Protein AF-A0A2V8R8F8-F1 (afdb_monomer_lite)

Secondary structure (DSSP, 8-state):
-EES-SEEEEE--SS----EEEEEEE-TT-TT--EEEEESS-SSEEEEEETTEEEEEEPSSTTS-EEEEEEEEESSSTTPPPEEEEEEEE-

Structure (mmCIF, N/CA/C/O backbone):
data_AF-A0A2V8R8F8-F1
#
_entry.id   AF-A0A2V8R8F8-F1
#
loop_
_atom_site.group_PDB
_atom_site.id
_atom_site.type_symbol
_atom_site.label_atom_id
_atom_site.label_alt_id
_atom_site.label_comp_id
_atom_site.label_asym_id
_atom_site.label_entity_id
_atom_site.label_seq_id
_atom_site.pdbx_PDB_ins_code
_atom_site.Cartn_x
_atom_site.Cartn_y
_atom_site.Cartn_z
_atom_site.occupancy
_atom_site.B_iso_or_equiv
_atom_site.auth_seq_id
_atom_site.auth_comp_id
_atom_site.auth_asym_id
_atom_site.auth_atom_id
_atom_site.pdbx_PDB_model_num
ATOM 1 N N . MET A 1 1 ? 6.318 5.373 -12.339 1.00 88.12 1 MET A N 1
ATOM 2 C CA . MET A 1 1 ? 5.352 4.542 -11.585 1.00 88.12 1 MET A CA 1
ATOM 3 C C . MET A 1 1 ? 4.110 5.383 -11.327 1.00 88.12 1 MET A C 1
ATOM 5 O O . MET A 1 1 ? 4.270 6.581 -11.133 1.00 88.12 1 MET A O 1
ATOM 9 N N . SER A 1 2 ? 2.913 4.807 -11.307 1.00 91.25 2 SER A N 1
ATOM 10 C CA . SER A 1 2 ? 1.666 5.474 -10.901 1.00 91.25 2 SER A CA 1
ATOM 11 C C . SER A 1 2 ? 0.798 4.532 -10.068 1.00 91.25 2 SER A C 1
ATOM 13 O O . SER A 1 2 ? 0.908 3.311 -10.192 1.00 91.25 2 SER A O 1
ATOM 15 N N . LEU A 1 3 ? -0.046 5.099 -9.209 1.00 93.94 3 LEU A N 1
ATOM 16 C CA . LEU A 1 3 ? -1.007 4.365 -8.388 1.00 93.94 3 LEU A CA 1
ATOM 17 C C . LEU A 1 3 ? -2.423 4.557 -8.939 1.00 93.94 3 LEU A C 1
ATOM 19 O O . LEU A 1 3 ? -2.751 5.635 -9.428 1.00 93.94 3 LEU A O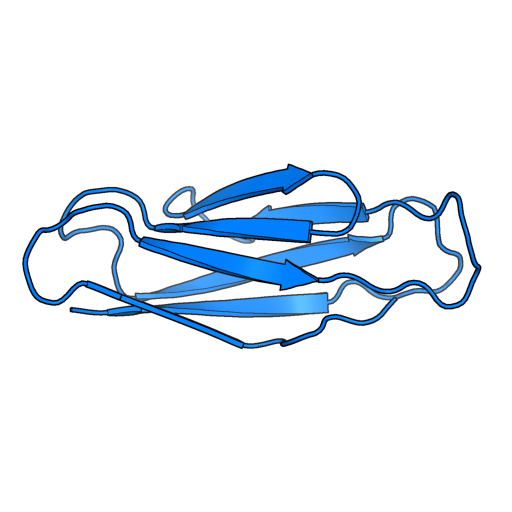 1
ATOM 23 N N . SER A 1 4 ? -3.277 3.537 -8.828 1.00 95.94 4 SER A N 1
ATOM 24 C CA . SER A 1 4 ? -4.700 3.649 -9.189 1.00 95.94 4 SER A CA 1
ATOM 25 C C . SER A 1 4 ? -5.458 4.641 -8.302 1.00 95.94 4 SER A C 1
ATOM 27 O O . SER A 1 4 ? -6.467 5.196 -8.721 1.00 95.94 4 SER A O 1
ATOM 29 N N . THR A 1 5 ? -4.978 4.847 -7.074 1.00 95.19 5 THR A N 1
ATOM 30 C CA . THR A 1 5 ? -5.445 5.872 -6.141 1.00 95.19 5 THR A CA 1
ATOM 31 C C . THR A 1 5 ? -4.312 6.255 -5.188 1.00 95.19 5 THR A C 1
ATOM 33 O O . THR A 1 5 ? -3.451 5.430 -4.877 1.00 95.19 5 THR A O 1
ATOM 36 N N . THR A 1 6 ? -4.325 7.494 -4.707 1.00 96.06 6 THR A N 1
ATOM 37 C CA . THR A 1 6 ? -3.448 7.996 -3.635 1.00 96.06 6 THR A CA 1
ATOM 38 C C . THR A 1 6 ? -4.186 8.136 -2.302 1.00 96.06 6 THR A C 1
ATOM 40 O O . THR A 1 6 ? -3.596 8.538 -1.303 1.00 96.06 6 THR A O 1
ATOM 43 N N . SER A 1 7 ? -5.471 7.779 -2.258 1.00 95.75 7 SER A N 1
ATOM 44 C CA . SER A 1 7 ? -6.285 7.778 -1.047 1.00 95.75 7 SER A CA 1
ATOM 45 C C . SER A 1 7 ? -7.106 6.496 -0.931 1.00 95.75 7 SER A C 1
ATOM 47 O O . SER A 1 7 ? -7.638 5.973 -1.914 1.00 95.75 7 SER A O 1
ATOM 49 N N . LEU A 1 8 ? -7.199 5.969 0.287 1.00 95.25 8 LEU A N 1
ATOM 50 C CA . LEU A 1 8 ? -7.959 4.767 0.598 1.00 95.25 8 LEU A CA 1
ATOM 51 C C . LEU A 1 8 ? -8.735 4.970 1.897 1.00 95.25 8 LEU A C 1
ATOM 53 O O . LEU A 1 8 ? -8.173 5.409 2.895 1.00 95.25 8 LEU A O 1
ATOM 57 N N . SER A 1 9 ? -10.024 4.641 1.886 1.00 93.25 9 SER A N 1
ATOM 58 C CA . SER A 1 9 ? -10.880 4.716 3.072 1.00 93.25 9 SER A CA 1
ATOM 59 C C . SER A 1 9 ? -11.329 3.314 3.469 1.00 93.25 9 SER A C 1
ATOM 61 O O . SER A 1 9 ? -11.941 2.607 2.673 1.00 93.25 9 SER A O 1
ATOM 63 N N . LEU A 1 10 ? -11.010 2.915 4.698 1.00 90.69 10 LEU A N 1
ATOM 64 C CA . LEU A 1 10 ? -11.341 1.622 5.292 1.00 90.69 10 LEU A CA 1
ATOM 65 C C . LEU A 1 10 ? -12.338 1.871 6.433 1.00 90.69 10 LEU A C 1
ATOM 67 O O . LEU A 1 10 ? -11.953 2.237 7.542 1.00 90.69 10 LEU A O 1
ATOM 71 N N . HIS A 1 11 ? -13.635 1.759 6.142 1.00 82.38 11 HIS A N 1
ATOM 72 C CA . HIS A 1 11 ? -14.708 2.107 7.083 1.00 82.38 11 HIS A CA 1
ATOM 73 C C . HIS A 1 11 ? -15.310 0.863 7.729 1.00 82.38 11 HIS A C 1
ATOM 75 O O . HIS A 1 11 ? -15.921 0.041 7.048 1.00 82.38 11 HIS A O 1
ATOM 81 N N . ASN A 1 12 ? -15.148 0.740 9.046 1.00 70.50 12 ASN A N 1
ATOM 82 C CA . ASN A 1 12 ? -15.611 -0.394 9.833 1.00 70.50 12 ASN A CA 1
ATOM 83 C C . ASN A 1 12 ? -16.853 -0.059 10.656 1.00 70.50 12 ASN A C 1
ATOM 85 O O . ASN A 1 12 ? -16.725 0.322 11.824 1.00 70.50 12 ASN A O 1
ATOM 89 N N . PHE A 1 13 ? -18.021 -0.335 10.063 1.00 65.56 13 PHE A N 1
ATOM 90 C CA . PHE A 1 13 ? -19.377 -0.059 10.563 1.00 65.56 13 PHE A CA 1
ATOM 91 C C . PHE A 1 13 ? -19.778 -0.745 11.889 1.00 65.56 13 PHE A C 1
ATOM 93 O O . PHE A 1 13 ? -20.962 -0.860 12.196 1.00 65.56 13 PHE A O 1
ATOM 100 N N . GLY A 1 14 ? -18.829 -1.193 12.714 1.00 62.16 14 GLY A N 1
ATOM 101 C CA . GLY A 1 14 ? -19.089 -1.531 14.116 1.00 62.16 14 GLY A CA 1
ATOM 102 C C . GLY A 1 14 ? -18.489 -2.837 14.616 1.00 62.16 14 GLY A C 1
ATOM 103 O O . GLY A 1 14 ? -18.527 -3.068 15.821 1.00 62.16 14 GLY A O 1
ATOM 104 N N . SER A 1 15 ? -17.899 -3.664 13.755 1.00 65.81 15 SER A N 1
ATOM 105 C CA . SER A 1 15 ? -17.464 -5.017 14.122 1.00 65.81 15 SER A CA 1
ATOM 106 C C . SER A 1 15 ? -16.027 -5.102 14.646 1.00 65.81 15 SER A C 1
ATOM 108 O O . SER A 1 15 ? -15.598 -6.182 15.037 1.00 65.81 15 SER A O 1
ATOM 110 N N . ASN A 1 16 ? -15.254 -4.004 14.649 1.00 72.31 16 ASN A N 1
ATOM 111 C CA . ASN A 1 16 ? -13.804 -4.006 14.935 1.00 72.31 16 ASN A CA 1
ATOM 112 C C . ASN A 1 16 ? -13.005 -5.018 14.078 1.00 72.31 16 ASN A C 1
ATOM 114 O O . ASN A 1 16 ? -11.828 -5.252 14.334 1.00 72.31 16 ASN A O 1
ATOM 118 N N . THR A 1 17 ? -13.623 -5.579 13.032 1.00 82.25 17 THR A N 1
ATOM 119 C CA . THR A 1 17 ? -13.002 -6.514 12.096 1.00 82.25 17 THR A CA 1
ATOM 120 C C . THR A 1 17 ? -12.056 -5.794 11.139 1.00 82.25 17 THR A C 1
ATOM 122 O O . THR A 1 17 ? -12.398 -4.714 10.657 1.00 82.25 17 THR A O 1
ATOM 125 N N . PRO A 1 18 ? -10.907 -6.390 10.799 1.00 87.94 18 PRO A N 1
ATOM 126 C CA . PRO A 1 18 ? -10.033 -5.885 9.748 1.00 87.94 18 PRO A CA 1
ATOM 127 C C . PRO A 1 18 ? -10.792 -5.619 8.442 1.00 87.94 18 PRO A C 1
ATOM 129 O O . PRO A 1 18 ? -11.579 -6.457 8.001 1.00 87.94 18 PRO A O 1
ATOM 132 N N . ILE A 1 19 ? -10.547 -4.467 7.820 1.00 90.81 19 ILE A N 1
ATOM 133 C CA . ILE A 1 19 ? -11.072 -4.128 6.493 1.00 90.81 19 ILE A CA 1
ATOM 134 C C . ILE A 1 19 ? -9.903 -3.872 5.569 1.00 90.81 19 ILE A C 1
ATOM 136 O O . ILE A 1 19 ? -8.914 -3.259 5.964 1.00 90.81 19 ILE A O 1
ATOM 140 N N . SER A 1 20 ? -10.026 -4.364 4.342 1.00 93.56 20 SER A N 1
ATOM 141 C CA . SER A 1 20 ? -8.989 -4.264 3.329 1.00 93.56 20 SER A CA 1
ATOM 142 C C . SER A 1 20 ? -9.427 -3.408 2.151 1.00 93.56 20 SER A C 1
ATOM 144 O O . SER A 1 20 ? -10.607 -3.315 1.819 1.00 93.56 20 SER A O 1
ATOM 146 N N . GLY A 1 21 ? -8.445 -2.790 1.512 1.00 95.19 21 GLY A N 1
ATOM 147 C CA . GLY A 1 21 ? -8.594 -2.134 0.228 1.00 95.19 21 GLY A CA 1
ATOM 148 C C . GLY A 1 21 ? -7.363 -2.380 -0.630 1.00 95.19 21 GLY A C 1
ATOM 149 O O . GLY A 1 21 ? -6.276 -2.651 -0.115 1.00 95.19 21 GLY A O 1
ATOM 150 N N . ALA A 1 22 ? -7.546 -2.317 -1.945 1.00 96.81 22 ALA A N 1
ATOM 151 C CA . ALA A 1 22 ? -6.503 -2.627 -2.908 1.00 96.81 22 ALA A CA 1
ATOM 152 C C . ALA A 1 22 ? -6.101 -1.388 -3.714 1.00 96.81 22 ALA A C 1
ATOM 154 O O . ALA A 1 22 ? -6.950 -0.621 -4.165 1.00 96.81 22 ALA A O 1
ATOM 155 N N . VAL A 1 23 ? -4.798 -1.229 -3.936 1.00 97.56 23 VAL A N 1
ATOM 156 C CA . VAL A 1 23 ? -4.219 -0.215 -4.821 1.00 97.56 23 VAL A CA 1
ATOM 157 C C . VAL A 1 23 ? -3.389 -0.919 -5.882 1.00 97.56 23 VAL A C 1
ATOM 159 O O . VAL A 1 23 ? -2.545 -1.757 -5.567 1.00 97.56 23 VAL A O 1
ATOM 162 N N . THR A 1 24 ? -3.628 -0.587 -7.147 1.00 95.69 24 THR A N 1
ATOM 163 C CA . THR A 1 24 ? -2.860 -1.138 -8.268 1.00 95.69 24 THR A CA 1
ATOM 164 C C . THR A 1 24 ? -1.727 -0.189 -8.628 1.00 95.69 24 THR A C 1
ATOM 166 O O . THR A 1 24 ? -1.932 1.018 -8.748 1.00 95.69 24 THR A O 1
ATOM 169 N N . VAL A 1 25 ? -0.533 -0.738 -8.826 1.00 93.12 25 VAL A N 1
ATOM 170 C CA . VAL A 1 25 ? 0.670 -0.016 -9.236 1.00 93.12 25 VAL A CA 1
ATOM 171 C C . VAL A 1 25 ? 0.929 -0.270 -10.714 1.00 93.12 25 VAL A C 1
ATOM 173 O O . VAL A 1 25 ? 0.994 -1.414 -11.160 1.00 93.12 25 VAL A O 1
ATOM 176 N N . SER A 1 26 ? 1.101 0.800 -11.481 1.00 90.75 26 SER A N 1
ATOM 177 C CA . SER A 1 26 ? 1.435 0.739 -12.902 1.00 90.75 26 SER A CA 1
ATOM 178 C C . SER A 1 26 ? 2.821 1.312 -13.173 1.00 90.75 26 SER A C 1
ATOM 180 O O . SER A 1 26 ? 3.272 2.281 -12.552 1.00 90.75 26 SER A O 1
ATOM 182 N N . PHE A 1 27 ? 3.510 0.710 -14.136 1.00 86.88 27 PHE A N 1
ATOM 183 C CA . PHE A 1 27 ? 4.867 1.068 -14.522 1.00 86.88 27 PHE A CA 1
ATOM 184 C C . PHE A 1 27 ? 4.923 1.384 -16.010 1.00 86.88 27 PHE A C 1
ATOM 186 O O . PHE A 1 27 ? 4.435 0.613 -16.829 1.00 86.88 27 PHE A O 1
ATOM 193 N N . ALA A 1 28 ? 5.531 2.519 -16.357 1.00 81.38 28 ALA A N 1
ATOM 194 C CA . ALA A 1 28 ? 5.666 2.950 -17.747 1.00 81.38 28 ALA A CA 1
ATOM 195 C C . ALA A 1 28 ? 6.700 2.115 -18.525 1.00 81.38 28 ALA A C 1
ATOM 197 O O . ALA A 1 28 ? 6.613 1.993 -19.738 1.00 81.38 28 ALA A O 1
ATOM 198 N N . ASN A 1 29 ? 7.673 1.529 -17.826 1.00 71.75 29 ASN A N 1
ATOM 199 C CA . ASN A 1 29 ? 8.813 0.815 -18.399 1.00 71.75 29 ASN A CA 1
ATOM 200 C C . ASN A 1 29 ? 8.549 -0.671 -18.725 1.00 71.75 29 ASN A C 1
ATOM 202 O O . ASN A 1 29 ? 9.492 -1.386 -19.047 1.00 71.75 29 ASN A O 1
ATOM 206 N N . GLY A 1 30 ? 7.295 -1.137 -18.689 1.00 66.00 30 GLY A N 1
ATOM 207 C CA . GLY A 1 30 ? 6.950 -2.518 -19.050 1.00 66.00 30 GLY A CA 1
ATOM 208 C C . GLY A 1 30 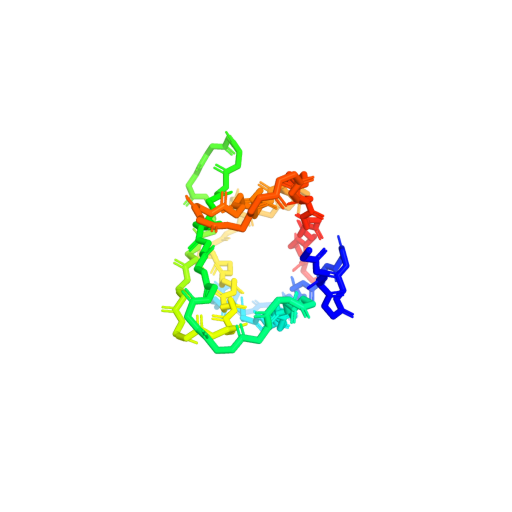? 7.382 -3.572 -18.016 1.00 66.00 30 GLY A C 1
ATOM 209 O O . GLY A 1 30 ? 7.777 -3.250 -16.895 1.00 66.00 30 GLY A O 1
ATOM 210 N N . ALA A 1 31 ? 7.217 -4.853 -18.368 1.00 66.12 31 ALA A N 1
ATOM 211 C CA . ALA A 1 31 ? 7.367 -6.000 -17.465 1.00 66.12 31 ALA A CA 1
ATOM 212 C C . ALA A 1 31 ? 8.748 -6.060 -16.775 1.00 66.12 31 ALA A C 1
ATOM 214 O O . ALA A 1 31 ? 9.778 -5.882 -17.417 1.00 66.12 31 ALA A O 1
ATOM 215 N N . GLY A 1 32 ? 8.766 -6.342 -15.465 1.00 75.06 32 GLY A N 1
ATOM 216 C CA . GLY A 1 32 ? 9.991 -6.469 -14.651 1.00 75.06 32 GLY A CA 1
ATOM 217 C C . GLY A 1 32 ? 10.211 -5.341 -13.635 1.00 75.06 32 GLY A C 1
ATOM 218 O O . GLY A 1 32 ? 11.052 -5.458 -12.743 1.00 75.06 32 GLY A O 1
ATOM 219 N N . ALA A 1 33 ? 9.423 -4.272 -13.720 1.00 84.31 33 ALA A N 1
ATOM 220 C CA . ALA A 1 33 ? 9.354 -3.242 -12.697 1.00 84.31 33 ALA A CA 1
ATOM 221 C C . ALA A 1 33 ? 8.848 -3.783 -11.345 1.00 84.31 33 ALA A C 1
ATOM 223 O O . ALA A 1 33 ? 7.901 -4.566 -11.273 1.00 84.31 33 ALA A O 1
ATOM 224 N N . THR A 1 34 ? 9.473 -3.341 -10.259 1.00 89.12 34 THR A N 1
ATOM 225 C CA . THR A 1 34 ? 9.175 -3.755 -8.886 1.00 89.12 34 THR A CA 1
ATOM 226 C C . THR A 1 34 ? 9.151 -2.557 -7.940 1.00 89.12 34 THR A C 1
ATOM 228 O O . THR A 1 34 ? 9.646 -1.471 -8.254 1.00 89.12 34 THR A O 1
ATOM 231 N N . PHE A 1 35 ? 8.537 -2.758 -6.776 1.00 92.50 35 PHE A N 1
ATOM 232 C CA . PHE A 1 35 ? 8.418 -1.754 -5.728 1.00 92.50 35 PHE A CA 1
ATOM 233 C C . PHE A 1 35 ? 8.304 -2.403 -4.347 1.00 92.50 35 PHE A C 1
ATOM 235 O O . PHE A 1 35 ? 7.953 -3.582 -4.219 1.00 92.50 35 PHE A O 1
ATOM 242 N N . SER A 1 36 ? 8.543 -1.603 -3.316 1.00 94.25 36 SER A N 1
ATOM 243 C CA . SER A 1 36 ? 8.178 -1.889 -1.933 1.00 94.25 36 SER A CA 1
ATOM 244 C C . SER A 1 36 ? 7.028 -0.983 -1.492 1.00 94.25 36 SER A C 1
ATOM 246 O O . SER A 1 36 ? 6.832 0.103 -2.036 1.00 94.25 36 SER A O 1
ATOM 248 N N . ALA A 1 37 ? 6.241 -1.444 -0.523 1.00 95.94 37 ALA A N 1
ATOM 249 C CA . ALA A 1 37 ? 5.186 -0.656 0.099 1.00 95.94 37 ALA A CA 1
ATOM 250 C C . ALA A 1 37 ? 5.218 -0.893 1.609 1.00 95.94 37 ALA A C 1
ATOM 252 O O . ALA A 1 37 ? 5.225 -2.045 2.043 1.00 95.94 37 ALA A O 1
ATOM 253 N N . ALA A 1 38 ? 5.260 0.181 2.392 1.00 96.62 38 ALA A N 1
ATOM 254 C CA . ALA A 1 38 ? 5.314 0.109 3.848 1.00 96.62 38 ALA A CA 1
ATOM 255 C C . ALA A 1 38 ? 4.633 1.322 4.489 1.00 96.62 38 ALA A C 1
ATOM 257 O O . ALA A 1 38 ? 4.603 2.408 3.906 1.00 96.62 38 ALA A O 1
ATOM 258 N N . GLN A 1 39 ? 4.098 1.146 5.696 1.00 96.56 39 GLN A N 1
ATOM 259 C CA . GLN A 1 39 ? 3.608 2.260 6.503 1.00 96.56 39 GLN A CA 1
ATOM 260 C C . GLN A 1 39 ? 4.804 3.127 6.916 1.00 96.56 39 GLN A C 1
ATOM 262 O O . GLN A 1 39 ? 5.828 2.603 7.346 1.00 96.56 39 GLN A O 1
ATOM 267 N N . VAL A 1 40 ? 4.692 4.449 6.756 1.00 95.19 40 VAL A N 1
ATOM 268 C CA . VAL A 1 40 ? 5.809 5.376 7.017 1.00 95.19 40 VAL A CA 1
ATOM 269 C C . VAL A 1 40 ? 6.164 5.409 8.502 1.00 95.19 40 VAL A C 1
ATOM 271 O O . VAL A 1 40 ? 7.341 5.438 8.837 1.00 95.19 40 VAL A O 1
ATOM 274 N N . ASN A 1 41 ? 5.161 5.373 9.382 1.00 88.81 41 ASN A N 1
ATOM 275 C CA . ASN A 1 41 ? 5.336 5.360 10.832 1.00 88.81 41 ASN A CA 1
ATOM 276 C C . ASN A 1 41 ? 4.274 4.461 11.467 1.00 88.81 41 ASN A C 1
ATOM 278 O O . ASN A 1 41 ? 3.084 4.722 11.286 1.00 88.81 41 ASN A O 1
ATOM 282 N N . GLY A 1 42 ? 4.693 3.447 12.222 1.00 88.31 42 GLY A N 1
ATOM 283 C CA . GLY A 1 42 ? 3.796 2.535 12.937 1.00 88.31 42 GLY A CA 1
ATOM 284 C C . GLY A 1 42 ? 3.554 1.206 12.223 1.00 88.31 42 GLY A C 1
ATOM 285 O O . GLY A 1 42 ? 4.191 0.888 11.219 1.00 88.31 42 GLY A O 1
ATOM 286 N N . SER A 1 43 ? 2.643 0.418 12.785 1.00 88.62 43 SER A N 1
ATOM 287 C CA . SER A 1 43 ? 2.332 -0.943 12.333 1.00 88.62 43 SER A CA 1
ATOM 288 C C . SER A 1 43 ? 0.834 -1.247 12.375 1.00 88.62 43 SER A C 1
ATOM 290 O O . SER A 1 43 ? 0.457 -2.405 12.493 1.00 88.62 43 SER A O 1
ATOM 292 N N . ASP A 1 44 ? -0.009 -0.218 12.298 1.00 91.44 44 ASP A N 1
ATOM 293 C CA . ASP A 1 44 ? -1.479 -0.291 12.362 1.00 91.44 44 ASP A CA 1
ATOM 294 C C . ASP A 1 44 ? -2.122 -0.890 11.106 1.00 91.44 44 ASP A C 1
ATOM 296 O O . ASP A 1 44 ? -3.295 -1.276 11.107 1.00 91.44 44 ASP A O 1
ATOM 300 N N . LEU A 1 45 ? -1.353 -0.964 10.018 1.00 93.44 45 LEU A N 1
ATOM 301 C CA . LEU A 1 45 ? -1.768 -1.526 8.745 1.00 93.44 45 LEU A CA 1
ATOM 302 C C . LEU A 1 45 ? -0.981 -2.797 8.434 1.00 93.44 45 LEU A C 1
ATOM 304 O O . LEU A 1 45 ? 0.246 -2.838 8.500 1.00 93.44 45 LEU A O 1
ATOM 308 N N . THR A 1 46 ? -1.696 -3.829 7.999 1.00 95.00 46 THR A N 1
ATOM 309 C CA . THR A 1 46 ? -1.094 -4.985 7.334 1.00 95.00 46 THR A CA 1
ATOM 310 C C . THR A 1 46 ? -1.047 -4.707 5.839 1.00 95.00 46 THR A C 1
ATOM 312 O O . THR A 1 46 ? -2.084 -4.494 5.211 1.00 95.00 46 THR A O 1
ATOM 315 N N . ILE A 1 47 ? 0.154 -4.702 5.263 1.00 96.81 47 ILE A N 1
ATOM 316 C CA . ILE A 1 47 ? 0.380 -4.377 3.852 1.00 96.81 47 ILE A CA 1
ATOM 317 C C . ILE A 1 47 ? 0.903 -5.628 3.157 1.00 96.81 47 ILE A C 1
ATOM 319 O O . ILE A 1 47 ? 1.997 -6.104 3.453 1.00 96.81 47 ILE A O 1
ATOM 323 N N . VAL A 1 48 ? 0.116 -6.162 2.227 1.00 96.94 48 VAL A N 1
ATOM 324 C CA . VAL A 1 48 ? 0.463 -7.350 1.445 1.00 96.94 48 VAL A CA 1
ATOM 325 C C . VAL A 1 48 ? 0.589 -6.955 -0.014 1.00 96.94 48 VAL A C 1
ATOM 327 O O . VAL A 1 48 ? -0.334 -6.398 -0.604 1.00 96.94 48 VAL A O 1
ATOM 330 N N . ARG A 1 49 ? 1.733 -7.269 -0.615 1.00 95.00 49 ARG A N 1
ATOM 331 C CA . ARG A 1 49 ? 1.976 -7.060 -2.040 1.00 95.00 49 ARG A CA 1
ATOM 332 C C . ARG A 1 49 ? 1.903 -8.392 -2.774 1.00 95.00 49 ARG A C 1
ATOM 334 O O . ARG A 1 49 ? 2.647 -9.310 -2.443 1.00 95.00 49 ARG A O 1
ATOM 341 N N . VAL A 1 50 ? 1.100 -8.453 -3.833 1.00 93.81 50 VAL A N 1
ATOM 342 C CA . VAL A 1 50 ? 1.098 -9.571 -4.786 1.00 93.81 50 VAL A CA 1
ATOM 343 C C . VAL A 1 50 ? 1.205 -9.001 -6.196 1.00 93.81 50 VAL A C 1
ATOM 345 O O . VAL A 1 50 ? 0.296 -8.334 -6.687 1.00 93.81 50 VAL A O 1
ATOM 348 N N . GLY A 1 51 ? 2.360 -9.210 -6.835 1.00 91.19 51 GLY A N 1
ATOM 349 C CA . GLY A 1 51 ? 2.673 -8.615 -8.135 1.00 91.19 51 GLY A CA 1
ATOM 350 C C . GLY A 1 51 ? 2.606 -7.083 -8.100 1.00 91.19 51 GLY A C 1
ATOM 351 O O . GLY A 1 51 ? 3.432 -6.429 -7.452 1.00 91.19 51 GLY A O 1
ATOM 352 N N . ASN A 1 52 ? 1.608 -6.532 -8.794 1.00 92.50 52 ASN A N 1
ATOM 353 C CA . ASN A 1 52 ? 1.361 -5.093 -8.916 1.00 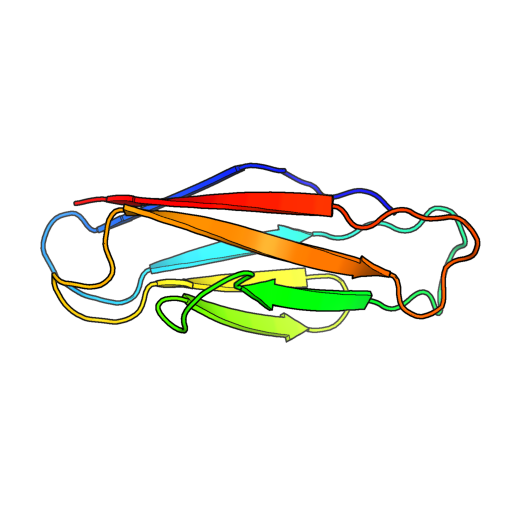92.50 52 ASN A CA 1
ATOM 354 C C . ASN A 1 52 ? 0.224 -4.576 -8.026 1.00 92.50 52 ASN A C 1
ATOM 356 O O . ASN A 1 52 ? -0.129 -3.405 -8.114 1.00 92.50 52 ASN A O 1
ATOM 360 N N . ILE A 1 53 ? -0.344 -5.422 -7.168 1.00 95.25 53 ILE A N 1
ATOM 361 C CA . ILE A 1 53 ? -1.438 -5.048 -6.273 1.00 95.25 53 ILE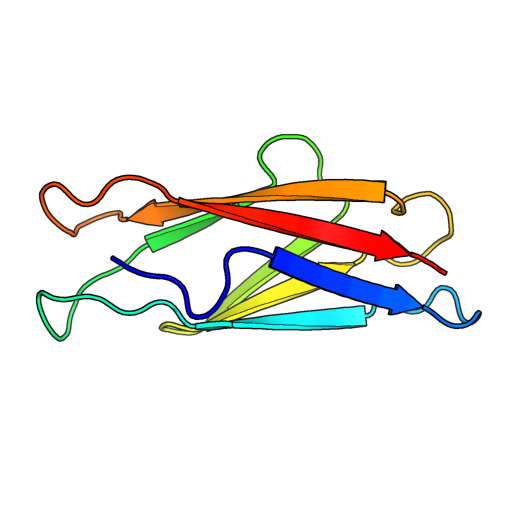 A CA 1
ATOM 362 C C . ILE A 1 53 ? -0.907 -4.946 -4.844 1.00 95.25 53 ILE A C 1
ATOM 364 O O . ILE A 1 53 ? -0.212 -5.842 -4.357 1.00 95.25 53 ILE A O 1
ATOM 368 N N . ILE A 1 54 ? -1.255 -3.851 -4.176 1.00 97.75 54 ILE A N 1
ATOM 369 C CA . ILE A 1 54 ? -1.037 -3.614 -2.751 1.00 97.75 54 ILE A CA 1
ATOM 370 C C . ILE A 1 54 ? -2.381 -3.772 -2.060 1.00 97.75 54 ILE A C 1
ATOM 372 O O . ILE A 1 54 ? -3.287 -2.981 -2.295 1.00 97.75 54 ILE A O 1
ATOM 376 N N . THR A 1 55 ? -2.506 -4.771 -1.198 1.00 97.75 55 THR A N 1
ATOM 377 C CA . THR A 1 55 ? -3.644 -4.905 -0.290 1.00 97.75 55 THR A CA 1
ATOM 378 C C . THR A 1 55 ? -3.261 -4.292 1.046 1.00 97.75 55 THR A C 1
ATOM 380 O O . THR A 1 55 ? -2.307 -4.735 1.684 1.00 97.75 55 THR A O 1
ATOM 383 N N . ILE A 1 56 ? -3.994 -3.267 1.462 1.00 97.06 56 ILE A N 1
ATOM 384 C CA . ILE A 1 56 ? -3.811 -2.575 2.736 1.00 97.06 56 ILE A CA 1
ATOM 385 C C . ILE A 1 56 ? -4.989 -2.952 3.618 1.00 97.06 56 ILE A C 1
ATOM 387 O O . ILE A 1 56 ? -6.134 -2.698 3.254 1.00 97.06 56 ILE A O 1
ATOM 391 N N . THR A 1 57 ? -4.706 -3.561 4.762 1.00 94.19 57 THR A N 1
ATOM 392 C CA . THR A 1 57 ? -5.718 -4.034 5.707 1.00 94.19 57 THR A CA 1
ATOM 393 C C . THR A 1 57 ? -5.535 -3.340 7.046 1.00 94.19 57 THR A C 1
ATOM 395 O O . THR A 1 57 ? -4.431 -3.344 7.588 1.00 94.19 57 THR A O 1
ATOM 398 N N . SER A 1 58 ? -6.599 -2.759 7.596 1.00 91.44 58 SER A N 1
ATOM 399 C CA . SER A 1 58 ? -6.575 -2.219 8.955 1.00 91.44 58 SER A CA 1
ATOM 400 C C . SER A 1 58 ? -6.407 -3.346 9.973 1.00 91.44 58 SER A C 1
ATOM 402 O O . SER A 1 58 ? -7.002 -4.413 9.819 1.00 91.44 58 SER A O 1
ATOM 404 N N . GLN A 1 59 ? -5.653 -3.122 11.045 1.00 88.44 59 GLN A N 1
ATOM 405 C CA . GLN A 1 59 ? -5.634 -4.069 12.158 1.00 88.44 59 GLN A CA 1
ATOM 406 C C . GLN A 1 59 ? -6.983 -4.133 12.892 1.00 88.44 59 GLN A C 1
ATOM 408 O O . GLN A 1 59 ? -7.838 -3.252 12.773 1.00 88.44 59 GLN A O 1
ATOM 413 N N . SER A 1 60 ? -7.186 -5.230 13.624 1.00 82.62 60 SER A N 1
ATOM 414 C CA . SER A 1 60 ? -8.367 -5.427 14.466 1.00 82.62 60 SER A CA 1
ATOM 415 C C . SER A 1 60 ? -8.295 -4.542 15.706 1.00 82.62 60 SER A C 1
ATOM 417 O O . SER A 1 60 ? -7.234 -4.407 16.307 1.00 82.62 60 SER A O 1
ATOM 419 N N . GLY A 1 61 ? -9.437 -4.016 16.145 1.00 72.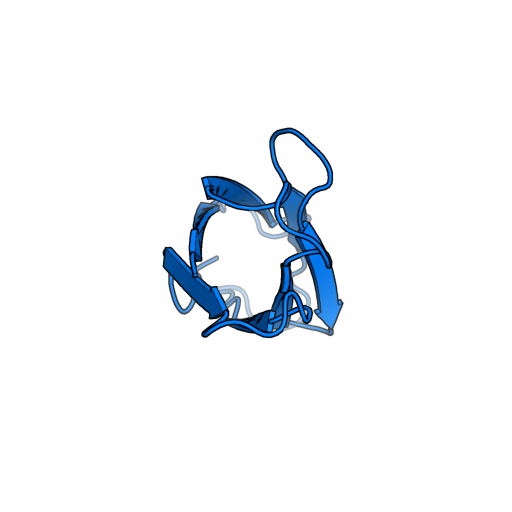69 61 GLY A N 1
ATOM 420 C CA . GLY A 1 61 ? -9.545 -3.273 17.401 1.00 72.69 61 GLY A CA 1
ATOM 421 C C . GLY A 1 61 ? -9.653 -1.757 17.240 1.00 72.69 61 GLY A C 1
ATOM 422 O O . GLY A 1 61 ? -9.339 -1.167 16.210 1.00 72.69 61 GLY A O 1
ATOM 423 N N . GLY A 1 62 ? -10.160 -1.107 18.289 1.00 68.25 62 GLY A N 1
ATOM 424 C CA . GLY A 1 62 ? -10.518 0.313 18.263 1.00 68.25 62 GLY A CA 1
ATOM 425 C C . GLY A 1 62 ? -9.341 1.285 18.143 1.00 68.25 62 GLY A C 1
ATOM 426 O O . GLY A 1 62 ? -9.559 2.421 17.740 1.00 68.25 62 GLY A O 1
ATOM 427 N N . ASN A 1 63 ? -8.122 0.847 18.462 1.00 74.44 63 ASN A N 1
ATOM 428 C CA . ASN A 1 63 ? -6.953 1.722 18.588 1.00 74.44 63 ASN A CA 1
ATOM 429 C C . ASN A 1 63 ? -6.223 1.972 17.259 1.00 74.44 63 ASN A C 1
ATOM 431 O O . ASN A 1 63 ? -5.381 2.857 17.195 1.00 74.44 63 ASN A O 1
ATOM 435 N N . HIS A 1 64 ? -6.573 1.247 16.194 1.00 82.12 64 HIS A N 1
ATOM 436 C CA . HIS A 1 64 ? -5.934 1.344 14.874 1.00 82.12 64 HIS A CA 1
ATOM 437 C C . HIS A 1 64 ? -6.765 2.196 13.906 1.00 82.12 64 HIS A C 1
ATOM 439 O O . HIS A 1 64 ? -6.959 1.857 12.739 1.00 82.12 64 HIS A O 1
ATOM 445 N N . ARG A 1 65 ? -7.332 3.288 14.429 1.00 86.38 65 ARG A N 1
ATOM 446 C CA . ARG A 1 65 ? -8.194 4.233 13.707 1.00 86.38 65 ARG A CA 1
ATOM 447 C C . ARG A 1 65 ? -7.458 5.551 13.521 1.00 86.38 65 ARG A C 1
ATOM 449 O O . ARG A 1 65 ? -6.708 5.966 14.398 1.00 86.38 65 ARG A O 1
ATOM 456 N N . GLY A 1 66 ? -7.724 6.232 12.415 1.00 90.12 66 GLY A N 1
ATOM 457 C CA . GLY A 1 66 ? -7.087 7.503 12.091 1.00 90.12 66 GLY A CA 1
ATOM 458 C C . GLY A 1 66 ? -6.572 7.547 10.662 1.00 90.12 66 GLY A C 1
ATOM 459 O O . GLY A 1 66 ? -6.998 6.770 9.810 1.00 90.12 66 GLY A O 1
ATOM 460 N N . SER A 1 67 ? -5.676 8.496 10.408 1.00 93.19 67 SER A N 1
ATOM 461 C CA . SER A 1 67 ? -5.038 8.679 9.108 1.00 93.19 67 SER A CA 1
ATOM 462 C C . SER A 1 67 ? -3.608 8.161 9.160 1.00 93.19 67 SER A C 1
ATOM 464 O O . SER A 1 67 ? -2.832 8.548 10.034 1.00 93.19 67 SER A O 1
ATOM 466 N N . PHE A 1 68 ? -3.267 7.301 8.211 1.00 94.56 68 PHE A N 1
ATOM 467 C CA . PHE A 1 68 ? -1.961 6.674 8.083 1.00 94.56 68 PHE A CA 1
ATOM 468 C C . PHE A 1 68 ? -1.400 6.920 6.688 1.00 94.56 68 PHE A C 1
ATOM 470 O O . PHE A 1 68 ? -2.142 7.111 5.724 1.00 94.56 68 PHE A O 1
ATOM 477 N N . THR A 1 69 ? -0.079 6.850 6.566 1.00 97.38 69 THR A N 1
ATOM 478 C CA . THR A 1 69 ? 0.596 6.985 5.275 1.00 97.38 69 THR A CA 1
ATOM 479 C C . THR A 1 69 ? 1.297 5.687 4.929 1.00 97.38 69 THR A C 1
ATOM 481 O O . THR A 1 69 ? 2.148 5.219 5.687 1.00 97.38 69 THR A O 1
ATOM 484 N N . VAL A 1 70 ? 0.973 5.129 3.765 1.00 97.81 70 VAL A N 1
ATOM 485 C CA . VAL A 1 70 ? 1.720 4.031 3.147 1.00 97.81 70 VAL A CA 1
ATOM 486 C C . VAL A 1 70 ? 2.565 4.602 2.021 1.00 97.81 70 VAL A C 1
ATOM 488 O O . VAL A 1 70 ? 2.029 5.167 1.073 1.00 97.81 70 VAL A O 1
ATOM 491 N N . ARG A 1 71 ? 3.884 4.444 2.112 1.00 97.12 71 ARG A N 1
ATOM 492 C CA . ARG A 1 71 ? 4.820 4.871 1.074 1.00 97.12 71 ARG A CA 1
ATOM 493 C C . ARG A 1 71 ? 5.139 3.711 0.148 1.00 97.12 71 ARG A C 1
ATOM 495 O O . ARG A 1 71 ? 5.560 2.644 0.594 1.00 97.12 71 ARG A O 1
ATOM 502 N N . VAL A 1 72 ? 4.950 3.947 -1.142 1.00 95.88 72 VAL A N 1
ATOM 503 C CA . VAL A 1 72 ? 5.263 3.039 -2.240 1.00 95.88 72 VAL A CA 1
ATOM 504 C C . VAL A 1 72 ? 6.541 3.524 -2.908 1.00 95.88 72 VAL A C 1
ATOM 506 O O . VAL A 1 72 ? 6.567 4.601 -3.505 1.00 95.88 72 VAL A O 1
ATOM 509 N N . THR A 1 73 ? 7.602 2.730 -2.822 1.00 93.81 73 THR A N 1
ATOM 510 C CA . THR A 1 73 ? 8.926 3.088 -3.336 1.00 93.81 73 THR A CA 1
ATOM 511 C C . THR A 1 73 ? 9.296 2.159 -4.489 1.00 93.81 73 THR A C 1
ATOM 513 O O . THR A 1 73 ? 9.399 0.948 -4.282 1.00 93.81 73 THR A O 1
ATOM 516 N N . PRO A 1 74 ? 9.508 2.676 -5.710 1.00 91.12 74 PRO A N 1
ATOM 517 C CA . PRO A 1 74 ? 10.012 1.862 -6.811 1.00 91.12 74 PRO A CA 1
ATOM 518 C C . PRO A 1 74 ? 11.434 1.380 -6.498 1.00 91.12 74 PRO A C 1
ATOM 520 O O . PRO A 1 74 ? 12.261 2.152 -6.022 1.00 91.12 74 PRO A O 1
ATOM 523 N N . THR A 1 75 ? 11.730 0.109 -6.770 1.00 87.50 75 THR A N 1
ATOM 524 C CA . THR A 1 75 ? 13.022 -0.511 -6.411 1.00 87.50 75 THR A CA 1
ATOM 525 C C . THR A 1 75 ? 13.975 -0.662 -7.594 1.00 87.50 75 THR A C 1
ATOM 527 O O . THR A 1 75 ? 15.184 -0.693 -7.400 1.00 87.50 75 THR A O 1
ATOM 530 N N . ASN A 1 76 ? 13.461 -0.737 -8.824 1.00 79.69 76 ASN A N 1
ATOM 531 C CA . ASN A 1 76 ? 14.276 -0.885 -10.039 1.00 79.69 76 ASN A CA 1
ATOM 532 C C . ASN A 1 76 ? 13.746 -0.088 -11.248 1.00 79.69 76 ASN A C 1
ATOM 534 O O . ASN A 1 76 ? 14.172 -0.315 -12.379 1.00 79.69 76 ASN A O 1
ATOM 538 N N . CYS A 1 77 ? 12.822 0.852 -11.034 1.00 65.50 77 CYS A N 1
ATOM 539 C CA . CYS A 1 77 ? 12.360 1.766 -12.079 1.00 65.50 77 CYS A CA 1
ATOM 540 C C . CYS A 1 77 ? 13.149 3.069 -12.019 1.00 65.50 77 CYS A C 1
ATOM 542 O O . CYS A 1 77 ? 12.902 3.890 -11.135 1.00 65.50 77 CYS A O 1
ATOM 544 N N . GLY A 1 78 ? 14.058 3.263 -12.978 1.00 60.84 78 GLY A N 1
ATOM 545 C CA . GLY A 1 78 ? 14.822 4.501 -13.139 1.00 60.84 78 GLY A CA 1
ATOM 546 C C . GLY A 1 78 ? 13.943 5.751 -13.011 1.00 60.84 78 GLY A C 1
ATOM 547 O O . GLY A 1 78 ? 12.832 5.803 -13.544 1.00 60.84 78 GLY A O 1
ATOM 548 N N . SER A 1 79 ? 14.439 6.717 -12.237 1.00 65.44 79 SER A N 1
ATOM 549 C CA . SER A 1 79 ? 13.871 8.054 -11.994 1.00 65.44 79 SER A CA 1
ATOM 550 C C . SER A 1 79 ? 12.422 8.126 -11.487 1.00 65.44 79 SER A C 1
ATOM 552 O O . SER A 1 79 ? 11.883 9.223 -11.367 1.00 65.44 79 SER A O 1
ATOM 554 N N . SER A 1 80 ? 11.759 7.006 -11.179 1.00 76.50 80 SER A N 1
ATOM 555 C CA . SER A 1 80 ? 10.426 7.057 -10.574 1.00 76.50 80 SER A CA 1
ATOM 556 C C . SER A 1 80 ? 10.544 7.466 -9.108 1.00 76.50 80 SER A C 1
ATOM 558 O O . SER A 1 80 ? 11.251 6.827 -8.336 1.00 76.50 80 SER A O 1
ATOM 560 N N . SER A 1 81 ? 9.821 8.510 -8.718 1.00 87.25 81 SER A N 1
ATOM 561 C CA . SER A 1 81 ? 9.734 8.933 -7.320 1.00 87.25 81 SER A CA 1
ATOM 562 C C . SER A 1 81 ? 8.825 8.005 -6.514 1.00 87.25 81 SER A C 1
ATOM 564 O O . SER A 1 81 ? 7.883 7.407 -7.052 1.00 87.25 81 SER A O 1
ATOM 566 N N . ALA A 1 82 ? 9.096 7.912 -5.211 1.00 92.69 82 ALA A N 1
ATOM 567 C CA . ALA A 1 82 ? 8.170 7.303 -4.266 1.00 92.69 82 ALA A CA 1
ATOM 568 C C . ALA A 1 82 ? 6.827 8.053 -4.269 1.00 92.69 82 ALA A C 1
ATOM 570 O O . ALA A 1 82 ? 6.777 9.258 -4.520 1.00 92.69 82 ALA A O 1
ATOM 571 N N . GLN A 1 83 ? 5.745 7.329 -4.002 1.00 95.25 83 GLN A N 1
ATOM 572 C CA . GLN A 1 83 ? 4.390 7.868 -3.909 1.00 95.25 83 GLN A CA 1
ATOM 573 C C . GLN A 1 83 ? 3.755 7.448 -2.595 1.00 95.25 83 GLN A C 1
ATOM 575 O O . GLN A 1 83 ? 3.997 6.343 -2.116 1.00 95.25 83 GLN A O 1
ATOM 580 N N . ASP A 1 84 ? 2.916 8.316 -2.049 1.00 97.31 84 ASP A N 1
ATOM 581 C CA . ASP A 1 84 ? 2.217 8.063 -0.799 1.00 97.31 84 ASP A CA 1
ATOM 582 C C . ASP A 1 84 ? 0.745 7.742 -1.056 1.00 97.31 84 ASP A C 1
ATOM 584 O O . ASP A 1 84 ? 0.099 8.320 -1.932 1.00 97.31 84 ASP A O 1
ATOM 588 N N . ILE A 1 85 ? 0.225 6.815 -0.258 1.00 97.62 85 ILE A N 1
ATOM 589 C CA . ILE A 1 85 ? -1.192 6.504 -0.136 1.00 97.62 85 ILE A CA 1
ATOM 590 C C . ILE A 1 85 ? -1.621 6.959 1.253 1.00 97.62 85 ILE A C 1
ATOM 592 O O . ILE A 1 85 ? -1.121 6.452 2.261 1.00 97.62 85 ILE A O 1
ATOM 596 N N . THR A 1 86 ? -2.561 7.895 1.313 1.00 97.25 86 THR A N 1
ATOM 597 C CA . THR A 1 86 ? -3.227 8.263 2.562 1.00 97.25 86 THR A CA 1
ATOM 598 C C . THR A 1 86 ? -4.340 7.263 2.846 1.00 97.25 86 THR A C 1
ATOM 600 O O . THR A 1 86 ? -5.265 7.107 2.050 1.00 97.25 86 THR A O 1
ATOM 603 N N . VAL A 1 87 ? -4.258 6.584 3.983 1.00 95.50 87 VAL A N 1
ATOM 604 C CA . VAL A 1 87 ? -5.208 5.559 4.410 1.00 95.50 87 VAL A CA 1
ATOM 605 C C . VAL A 1 87 ? -5.981 6.085 5.608 1.00 95.50 87 VAL A C 1
ATOM 607 O O . VAL A 1 87 ? -5.413 6.270 6.680 1.00 95.50 87 VAL A O 1
ATOM 610 N N . SER A 1 88 ? -7.277 6.316 5.430 1.00 93.69 88 SER A N 1
ATOM 611 C CA . SER A 1 88 ? -8.189 6.683 6.512 1.00 93.69 88 SER A CA 1
ATOM 612 C C . SER A 1 88 ? -8.898 5.435 7.023 1.00 93.69 88 SER A C 1
ATOM 614 O O . SER A 1 88 ? -9.575 4.751 6.255 1.00 93.69 88 SER A O 1
ATOM 616 N N . VAL A 1 89 ? -8.750 5.131 8.310 1.00 90.50 89 VAL A N 1
ATOM 617 C CA . VAL A 1 89 ? -9.456 4.038 8.983 1.00 90.50 89 VAL A CA 1
ATOM 618 C C . VAL A 1 89 ? -10.481 4.634 9.940 1.00 90.50 89 VAL A C 1
ATOM 620 O O . VAL A 1 89 ? -10.122 5.265 10.938 1.00 90.50 89 VAL A O 1
ATOM 623 N N . ALA A 1 90 ? -11.760 4.416 9.643 1.00 85.88 90 ALA A N 1
ATOM 624 C CA . ALA A 1 90 ? -12.884 5.003 10.368 1.00 85.88 90 ALA A CA 1
ATOM 625 C C . ALA A 1 90 ? -13.861 3.937 10.891 1.00 85.88 90 ALA A C 1
ATOM 627 O O . ALA A 1 90 ? -13.749 2.750 10.573 1.00 85.88 90 ALA A O 1
ATOM 628 N N . LYS A 1 91 ? -14.797 4.362 11.751 1.00 74.31 91 LYS A N 1
ATOM 629 C CA . LYS A 1 91 ? -15.958 3.553 12.157 1.00 74.31 91 LYS A CA 1
ATOM 630 C C . LYS A 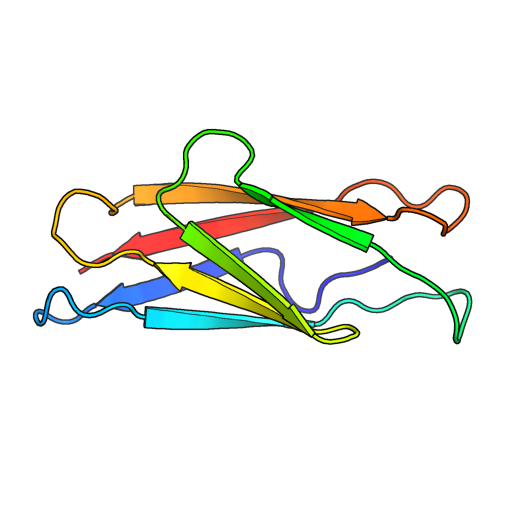1 91 ? -17.103 3.772 11.188 1.00 74.31 91 LYS A C 1
ATOM 632 O O . LYS A 1 91 ? -17.231 4.925 10.734 1.00 74.31 91 LYS A O 1
#

Radius of gyration: 13.57 Å; chains: 1; bounding box: 34×18×38 Å

Foldseek 3Di:
DDKPDQEAEFEDPPPLDKGKDKIFADDPVDPPWDKDKDWPDDDQWDWDDDPRMIITIGHGDDPSFAWTKIWIGTDPRPPDHIGIRIYGYYD

Sequence (91 aa):
MSLSTTSLSLHNFGSNTPISGAVTVSFANGAGATFSAAQVNGSDLTIVRVGNIITITSQSGGNHRGSFTVRVTPTNCGSSSAQDITVSVAK

pLDDT: mean 87.95, std 10.18, range [60.84, 97.81]